Protein AF-A0A1I8JSN0-F1 (afdb_monomer)

Radius of gyration: 20.64 Å; Cα contacts (8 Å, |Δi|>4): 142; chains: 1; bounding box: 60×30×46 Å

Solvent-accessible surface area (backbone atoms only — not comparable to full-atom values): 6628 Å² total; per-residue (Å²): 122,76,68,64,58,55,55,52,52,54,52,51,54,56,58,56,60,66,69,67,72,62,84,81,68,50,56,101,58,34,39,61,30,31,48,96,87,40,81,46,71,38,46,37,94,70,32,40,78,52,97,94,38,61,41,56,46,84,64,41,43,83,42,88,68,94,66,93,52,61,78,66,34,36,41,34,29,46,83,92,47,74,47,70,37,47,35,93,72,37,40,79,53,98,93,40,54,41,56,47,88,74,34,43,66,76,81,127

Nearest PDB structures (foldseek):
  6b08-assembly1_A  TM=3.700E-01  e=2.620E-01  Plasmodium falciparum
  8dfi-assembly1_A  TM=3.761E-01  e=4.409E-01  Plasmodium falciparum 3D7
  1gl4-assembly1_A  TM=5.465E-01  e=3.534E+00  Mus musculus

Foldseek 3Di:
DVVVVVVVVVVVVVVVVVVVVPPQDADPQWAWWQDPNDTDTWGPAQWHADPNDTDGPVLKDFDPPPDDEDPQWGFIDRPPDTDTDHDHQWTDDPNDTDRVVRIDGDDD

pLDDT: mean 83.01, std 15.46, range [42.25, 96.5]

Secondary structure (DSSP, 8-state):
-HHHHHHHHHHHHHHHHHHGGGTT---TTEEEEEETTEEEEEEPTTEEEETTEEEEGGGEEE--S-----TTEEEEEETTEEEEEEPTTEEEETTEEEEGGGSEEP--

Organism: Anopheles albimanus (NCBI:txid7167)

Structure (mmCIF, N/CA/C/O backbone):
data_AF-A0A1I8JSN0-F1
#
_entry.id   AF-A0A1I8JSN0-F1
#
loop_
_atom_site.group_PDB
_atom_site.id
_atom_site.type_symbol
_atom_site.label_atom_id
_atom_site.label_alt_id
_atom_site.label_comp_id
_atom_site.label_asym_id
_atom_site.label_entity_id
_atom_site.label_seq_id
_atom_site.pdbx_PDB_ins_code
_atom_site.Cartn_x
_atom_site.Cartn_y
_atom_site.Cartn_z
_atom_site.occupancy
_atom_site.B_iso_or_equiv
_atom_site.auth_seq_id
_atom_site.auth_comp_id
_atom_site.auth_asym_id
_atom_site.auth_atom_id
_atom_site.pdbx_PDB_model_num
ATOM 1 N N . MET A 1 1 ? -50.497 18.464 27.363 1.00 52.59 1 MET A N 1
ATOM 2 C CA . MET A 1 1 ? -49.348 19.151 26.720 1.00 52.59 1 MET A CA 1
ATOM 3 C C . MET A 1 1 ? -47.971 18.645 27.173 1.00 52.59 1 MET A C 1
ATOM 5 O O . MET A 1 1 ? -47.093 18.566 26.333 1.00 52.59 1 MET A O 1
ATOM 9 N N . ARG A 1 2 ? -47.755 18.230 28.436 1.00 53.69 2 ARG A N 1
ATOM 10 C CA . ARG A 1 2 ? -46.444 17.713 28.907 1.00 53.69 2 ARG A CA 1
ATOM 11 C C . ARG A 1 2 ? -46.051 16.320 28.379 1.00 53.69 2 ARG A C 1
ATOM 13 O O . ARG A 1 2 ? -44.872 16.018 28.278 1.00 53.69 2 ARG A O 1
ATOM 20 N N . SER A 1 3 ? -47.030 15.491 28.010 1.00 56.56 3 SER A N 1
ATOM 21 C CA . SER A 1 3 ? -46.803 14.099 27.584 1.00 56.56 3 SER A CA 1
ATOM 22 C C . SER A 1 3 ? -46.239 13.970 26.154 1.00 56.56 3 SER A C 1
ATOM 24 O O . SER A 1 3 ? -45.436 13.082 25.892 1.00 56.56 3 SER A O 1
ATOM 26 N N . LEU A 1 4 ? -46.555 14.913 25.251 1.00 56.47 4 LEU A N 1
ATOM 27 C CA . LEU A 1 4 ? -46.012 14.940 23.881 1.00 56.47 4 LEU A CA 1
ATOM 28 C C . LEU A 1 4 ? -44.515 15.285 23.825 1.00 56.47 4 LEU A C 1
ATOM 30 O O . LEU A 1 4 ? -43.820 14.827 22.926 1.00 56.47 4 LEU A O 1
ATOM 34 N N . ILE A 1 5 ? -44.019 16.055 24.797 1.00 57.84 5 ILE A N 1
ATOM 35 C CA . ILE A 1 5 ? -42.618 16.498 24.860 1.00 57.84 5 ILE A CA 1
ATOM 36 C C . ILE A 1 5 ? -41.692 15.320 25.208 1.00 57.84 5 ILE A C 1
ATOM 38 O O . ILE A 1 5 ? -40.576 15.229 24.714 1.00 57.84 5 ILE A O 1
ATOM 42 N N . ILE A 1 6 ? -42.166 14.375 26.024 1.00 58.41 6 ILE A N 1
ATOM 43 C CA . ILE A 1 6 ? -41.380 13.200 26.428 1.00 58.41 6 ILE A CA 1
ATOM 44 C C . ILE A 1 6 ? -41.248 12.213 25.258 1.00 58.41 6 ILE A C 1
ATOM 46 O O . ILE A 1 6 ? -40.173 11.657 25.037 1.00 58.41 6 ILE A O 1
ATOM 50 N N . GLY A 1 7 ? -42.316 12.044 24.469 1.00 60.81 7 GLY A N 1
ATOM 51 C CA . GLY A 1 7 ? -42.312 11.172 23.292 1.00 60.81 7 GLY A CA 1
ATOM 52 C C . GLY A 1 7 ? -41.362 11.648 22.191 1.00 60.81 7 GLY A C 1
ATOM 53 O O . GLY A 1 7 ? -40.653 10.833 21.603 1.00 60.81 7 GLY A O 1
ATOM 54 N N . THR A 1 8 ? -41.284 12.960 21.947 1.00 61.97 8 THR A N 1
ATOM 55 C CA . THR A 1 8 ? -40.361 13.527 20.951 1.00 61.97 8 THR A CA 1
ATOM 56 C C . THR A 1 8 ? -38.904 13.463 21.404 1.00 61.97 8 THR A C 1
ATOM 58 O O . THR A 1 8 ? -38.042 13.139 20.591 1.00 61.97 8 THR A O 1
ATOM 61 N N . ILE A 1 9 ? -38.616 13.682 22.692 1.00 65.12 9 ILE A N 1
ATOM 62 C CA . ILE A 1 9 ? -37.255 13.545 23.237 1.00 65.12 9 ILE A CA 1
ATOM 63 C C . ILE A 1 9 ? -36.757 12.098 23.110 1.00 65.12 9 ILE A C 1
ATOM 65 O O . ILE A 1 9 ? -35.636 11.885 22.650 1.00 65.12 9 ILE A O 1
ATOM 69 N N . LEU A 1 10 ? -37.585 11.097 23.440 1.00 62.31 10 LEU A N 1
ATOM 70 C CA . LEU A 1 10 ? -37.203 9.686 23.278 1.00 62.31 10 LEU A CA 1
ATOM 71 C C . LEU A 1 10 ? -36.919 9.323 21.811 1.00 62.31 10 LEU A C 1
ATOM 73 O O . LEU A 1 10 ? -35.937 8.640 21.527 1.00 62.31 10 LEU A O 1
ATOM 77 N N . LEU A 1 11 ? -37.746 9.803 20.879 1.00 61.12 11 LEU A N 1
ATOM 78 C CA . LEU A 1 11 ? -37.566 9.575 19.441 1.00 61.12 11 LEU A CA 1
ATOM 79 C C . LEU A 1 11 ? -36.259 10.180 18.914 1.00 61.12 11 LEU A C 1
ATOM 81 O O . LEU A 1 11 ? -35.561 9.525 18.143 1.00 61.12 11 LEU A O 1
ATOM 85 N N . VAL A 1 12 ? -35.890 11.382 19.369 1.00 64.06 12 VAL A N 1
ATOM 86 C CA . VAL A 1 12 ? -34.620 12.034 19.002 1.00 64.06 12 VAL A CA 1
ATOM 87 C C . VAL A 1 12 ? -33.416 11.260 19.550 1.00 64.06 12 VAL A C 1
ATOM 89 O O . VAL A 1 12 ? -32.444 11.059 18.824 1.00 64.06 12 VAL A O 1
ATOM 92 N N . VAL A 1 13 ? -33.480 10.756 20.787 1.00 62.84 13 VAL A N 1
ATOM 93 C CA . VAL A 1 13 ? -32.396 9.948 21.381 1.00 62.84 13 VAL A CA 1
ATOM 94 C C . VAL A 1 13 ? -32.209 8.621 20.633 1.00 62.84 13 VAL A C 1
ATOM 96 O O . VAL A 1 13 ? -31.076 8.221 20.367 1.00 62.84 13 VAL A O 1
ATOM 99 N N . ILE A 1 14 ? -33.300 7.966 20.223 1.00 62.34 14 ILE A N 1
ATOM 100 C CA . ILE A 1 14 ? -33.242 6.728 19.428 1.00 62.34 14 ILE A CA 1
ATOM 101 C C . ILE A 1 14 ? -32.669 6.998 18.027 1.00 62.34 14 ILE A C 1
ATOM 103 O O . ILE A 1 14 ? -31.843 6.221 17.548 1.00 62.34 14 ILE A O 1
ATOM 107 N N . PHE A 1 15 ? -33.047 8.110 17.386 1.00 58.28 15 PHE A N 1
ATOM 108 C CA . PHE A 1 15 ? -32.508 8.496 16.075 1.00 58.28 15 PHE A CA 1
ATOM 109 C C . PHE A 1 15 ? -31.004 8.811 16.131 1.00 58.28 15 PHE A C 1
ATOM 111 O O . PHE A 1 15 ? -30.259 8.444 15.224 1.00 58.28 15 PHE A O 1
ATOM 118 N N . LEU A 1 16 ? -30.537 9.436 17.217 1.00 56.16 16 LEU A N 1
ATOM 119 C CA . LEU A 1 16 ? -29.117 9.728 17.435 1.00 56.16 16 LEU A CA 1
ATOM 120 C C . LEU A 1 16 ? -28.289 8.481 17.780 1.00 56.16 16 LEU A C 1
ATOM 122 O O . LEU A 1 16 ? -27.101 8.449 17.483 1.00 56.16 16 LEU A O 1
ATOM 126 N N . ALA A 1 17 ? -28.877 7.432 18.360 1.00 54.34 17 ALA A N 1
ATOM 127 C CA . ALA A 1 17 ? -28.145 6.198 18.663 1.00 54.34 17 ALA A CA 1
ATOM 128 C C . ALA A 1 17 ? -27.777 5.387 17.401 1.00 54.34 17 ALA A C 1
ATOM 130 O O . ALA A 1 17 ? -26.762 4.688 17.383 1.00 54.34 17 ALA A O 1
ATOM 131 N N . GLN A 1 18 ? -28.566 5.491 16.325 1.00 53.50 18 GLN A N 1
ATOM 132 C CA . GLN A 1 18 ? -28.326 4.736 15.086 1.00 53.50 18 GLN A CA 1
ATOM 133 C C . GLN A 1 18 ? -27.206 5.331 14.219 1.00 53.50 18 GLN A C 1
ATOM 135 O O . GLN A 1 18 ? -26.572 4.604 13.454 1.00 53.50 18 GLN A O 1
ATOM 140 N N . SER A 1 19 ? -26.907 6.625 14.357 1.00 49.84 19 SER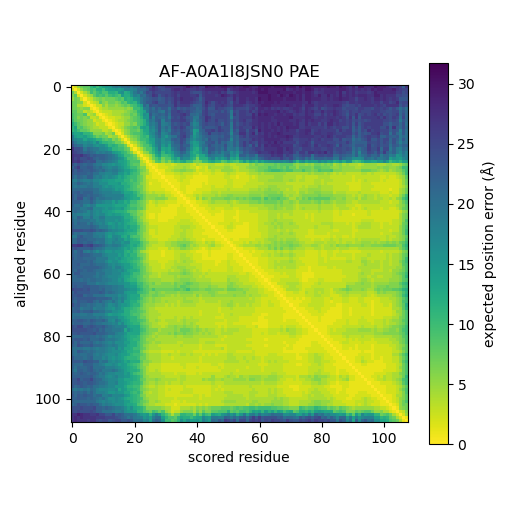 A N 1
ATOM 141 C CA . SER A 1 19 ? -25.882 7.303 13.553 1.00 49.84 19 SER A CA 1
ATOM 142 C C . SER A 1 19 ? -24.446 7.072 14.048 1.00 49.84 19 SER A C 1
ATOM 144 O O . SER A 1 19 ? -23.500 7.283 13.291 1.00 49.84 19 SER A O 1
ATOM 146 N N . VAL A 1 20 ? -24.254 6.579 15.277 1.00 53.66 20 VAL A N 1
ATOM 147 C CA . VAL A 1 20 ? -22.916 6.401 15.886 1.00 53.66 20 VAL A CA 1
ATOM 148 C C . VAL A 1 20 ? -22.258 5.062 15.501 1.00 53.66 20 VAL A C 1
ATOM 150 O O . VAL A 1 20 ? -21.056 4.875 15.675 1.00 53.66 20 VAL A O 1
ATOM 153 N N . SER A 1 21 ? -23.000 4.129 14.895 1.00 51.09 21 SER A N 1
ATOM 154 C CA . SER A 1 21 ? -22.490 2.781 14.575 1.00 51.09 21 SER A CA 1
ATOM 155 C C . SER A 1 21 ? -21.630 2.683 13.302 1.00 51.09 21 SER A C 1
ATOM 157 O O . SER A 1 21 ? -21.153 1.596 12.967 1.00 51.09 21 SER A O 1
ATOM 159 N N . CYS A 1 22 ? -21.406 3.788 12.583 1.00 54.06 22 CYS A N 1
ATOM 160 C CA . CYS A 1 22 ? -20.672 3.781 11.311 1.00 54.06 22 CYS A CA 1
ATOM 161 C C . CYS A 1 22 ? -19.168 4.063 11.441 1.00 54.06 22 CYS A C 1
ATOM 163 O O . CYS A 1 22 ? -18.446 3.889 10.463 1.00 54.06 22 CYS A O 1
ATOM 165 N N . LEU A 1 23 ? -18.669 4.464 12.617 1.00 54.59 23 LEU A N 1
ATOM 166 C CA . LEU A 1 23 ? -17.288 4.954 12.741 1.00 54.59 23 LEU A CA 1
ATOM 167 C C . LEU A 1 23 ? -16.210 3.855 12.605 1.00 54.59 23 LEU A C 1
ATOM 169 O O . LEU A 1 23 ? -15.057 4.175 12.351 1.00 54.59 23 LEU A O 1
ATOM 173 N N . ASN A 1 24 ? -16.578 2.570 12.711 1.00 59.84 24 ASN A N 1
ATOM 174 C CA . ASN A 1 24 ? -15.631 1.441 12.722 1.00 59.84 24 ASN A CA 1
ATOM 175 C C . ASN A 1 24 ? -15.928 0.349 11.678 1.00 59.84 24 ASN A C 1
ATOM 177 O O . ASN A 1 24 ? -15.432 -0.772 11.802 1.00 59.84 24 ASN A O 1
ATOM 181 N N . ARG A 1 25 ? -16.756 0.622 10.662 1.00 75.00 25 ARG A N 1
ATOM 182 C CA . ARG A 1 25 ? -17.057 -0.377 9.623 1.00 75.00 25 ARG A CA 1
ATOM 183 C C . ARG A 1 25 ? -16.205 -0.133 8.386 1.00 75.00 25 ARG A C 1
ATOM 185 O O . ARG A 1 25 ? -16.546 0.687 7.542 1.00 75.00 25 ARG A O 1
ATOM 192 N N . CYS A 1 26 ? -15.106 -0.872 8.288 1.00 87.75 26 CYS A N 1
ATOM 193 C CA . CYS A 1 26 ? -14.388 -1.018 7.029 1.00 87.75 26 CYS A CA 1
ATOM 194 C C . CYS A 1 26 ? -15.216 -1.839 6.024 1.00 87.75 26 CYS A C 1
ATOM 196 O O . CYS A 1 26 ? -16.138 -2.566 6.407 1.00 87.75 26 CYS A O 1
ATOM 198 N N . GLY A 1 27 ? -14.909 -1.713 4.731 1.00 87.38 27 GLY A N 1
ATOM 199 C CA . GLY A 1 27 ? -15.560 -2.500 3.684 1.00 87.38 27 GLY A CA 1
ATOM 200 C C . GLY A 1 27 ? -15.290 -4.006 3.811 1.00 87.38 27 GLY A C 1
ATOM 201 O O . GLY A 1 27 ? -14.383 -4.441 4.512 1.00 87.38 27 GLY A O 1
ATOM 202 N N . ALA A 1 28 ? -16.037 -4.832 3.071 1.00 86.31 28 ALA A N 1
ATOM 203 C CA . ALA A 1 28 ? -15.967 -6.300 3.163 1.00 86.31 28 ALA A CA 1
ATOM 204 C C . ALA A 1 28 ? -14.582 -6.922 2.860 1.00 86.31 28 ALA A C 1
ATOM 206 O O . ALA A 1 28 ? -14.348 -8.085 3.175 1.00 86.31 28 ALA A O 1
ATOM 207 N N . ARG A 1 29 ? -13.671 -6.173 2.224 1.00 90.69 29 ARG A N 1
ATOM 208 C CA . ARG A 1 29 ? -12.287 -6.588 1.909 1.00 90.69 29 ARG A CA 1
ATOM 209 C C . ARG A 1 29 ? -11.241 -5.712 2.587 1.00 90.69 29 ARG A C 1
ATOM 211 O O . ARG A 1 29 ? -10.097 -5.627 2.138 1.00 90.69 29 ARG A O 1
ATOM 218 N N . GLU A 1 30 ? -11.646 -5.039 3.647 1.00 93.06 30 GLU A N 1
ATOM 219 C CA . GLU A 1 30 ? -10.809 -4.138 4.408 1.00 93.06 30 GLU A CA 1
ATOM 220 C C . GLU A 1 30 ? -10.792 -4.555 5.876 1.00 93.06 30 GLU A C 1
ATOM 222 O O .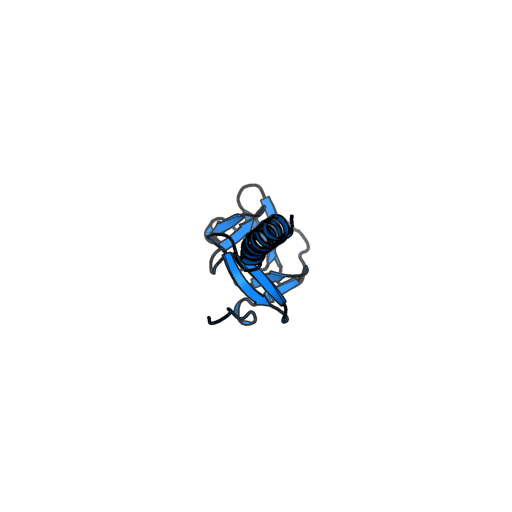 GLU A 1 30 ? -11.721 -5.174 6.389 1.00 93.06 30 GLU A O 1
ATOM 227 N N . GLU A 1 31 ? -9.720 -4.192 6.560 1.00 91.94 31 GLU A N 1
ATOM 228 C CA . GLU A 1 31 ? -9.524 -4.402 7.984 1.00 91.94 31 GLU A CA 1
ATOM 229 C C . GLU A 1 31 ? -9.128 -3.084 8.650 1.00 91.94 31 GLU A C 1
ATOM 231 O O . GLU A 1 31 ? -8.432 -2.247 8.062 1.00 91.94 31 GLU A O 1
ATOM 236 N N . LEU A 1 32 ? -9.591 -2.900 9.886 1.00 91.06 32 LEU A N 1
ATOM 237 C CA . LEU A 1 32 ? -9.245 -1.746 10.702 1.00 91.06 32 LEU A CA 1
ATOM 238 C C . LEU A 1 32 ? -7.858 -1.965 11.315 1.00 91.06 32 LEU A C 1
ATOM 240 O O . LEU A 1 32 ? -7.677 -2.850 12.155 1.00 91.06 32 LEU A O 1
ATOM 244 N N . LEU A 1 33 ? -6.886 -1.144 10.918 1.00 91.69 33 LEU A N 1
ATOM 245 C CA . LEU A 1 33 ? -5.534 -1.165 11.480 1.00 91.69 33 LEU A CA 1
ATOM 246 C C . LEU A 1 33 ? -5.166 0.195 12.063 1.00 91.69 33 LEU A C 1
ATOM 248 O O . LEU A 1 33 ? -5.625 1.238 11.605 1.00 91.69 33 LEU A O 1
ATOM 252 N N . TYR A 1 34 ? -4.278 0.166 13.049 1.00 91.56 34 TYR A N 1
ATOM 253 C CA . TYR A 1 34 ? -3.675 1.338 13.662 1.00 91.56 34 TYR A CA 1
ATOM 254 C C . TYR A 1 34 ? -2.251 1.480 13.137 1.00 91.56 34 TYR A C 1
ATOM 256 O O . TYR A 1 34 ? -1.351 0.749 13.562 1.00 91.56 34 TYR A O 1
ATOM 264 N N . CYS A 1 35 ? -2.055 2.406 12.203 1.00 89.50 35 CYS A N 1
ATOM 265 C CA . CYS A 1 35 ? -0.747 2.763 11.660 1.00 89.50 35 CYS A CA 1
ATOM 266 C C . CYS A 1 35 ? -0.350 4.134 12.219 1.00 89.50 35 CYS A C 1
ATOM 268 O O . CYS A 1 35 ? -1.153 5.063 12.218 1.00 89.50 35 CYS A O 1
ATOM 270 N N . SER A 1 36 ? 0.876 4.272 12.732 1.00 87.75 36 SER A N 1
ATOM 271 C CA . SER A 1 36 ? 1.343 5.526 13.354 1.00 87.75 36 SER A CA 1
ATOM 272 C C . SER A 1 36 ? 0.398 6.075 14.446 1.00 87.75 36 SER A C 1
ATOM 274 O O . SER A 1 36 ? 0.200 7.281 14.571 1.00 87.75 36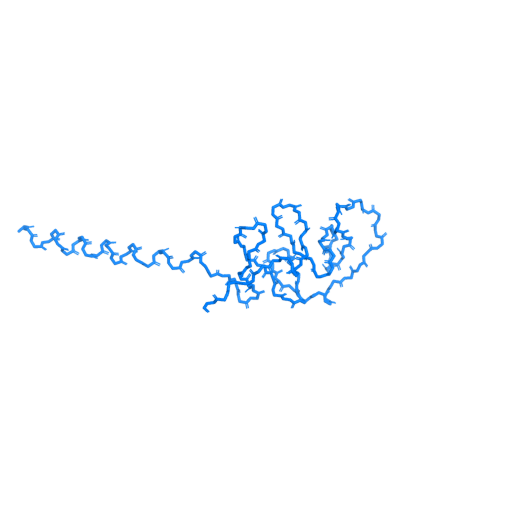 SER A O 1
ATOM 276 N N . GLY A 1 37 ? -0.234 5.182 15.217 1.00 86.06 37 GLY A N 1
ATOM 277 C CA . GLY A 1 37 ? -1.156 5.545 16.302 1.00 86.06 37 GLY A CA 1
ATOM 278 C C . GLY A 1 37 ? -2.555 5.987 15.860 1.00 86.06 37 GLY A C 1
ATOM 279 O O . GLY A 1 37 ? -3.390 6.249 16.720 1.00 86.06 37 GLY A O 1
ATOM 280 N N . SER A 1 38 ? -2.841 6.029 14.556 1.00 88.38 38 SER A N 1
ATOM 281 C CA . SER A 1 38 ? -4.144 6.441 14.024 1.00 88.38 38 SER A CA 1
ATOM 282 C C . SER A 1 38 ? -4.877 5.271 13.354 1.00 88.38 38 SER A C 1
ATOM 284 O O . SER A 1 38 ? -4.232 4.479 12.660 1.00 88.38 38 SER A O 1
ATOM 286 N N . PRO A 1 39 ? -6.203 5.139 13.548 1.00 90.00 39 PRO A N 1
ATOM 287 C CA . PRO A 1 39 ? -6.995 4.111 12.883 1.00 90.00 39 PRO A CA 1
ATOM 288 C C . PRO A 1 39 ? -7.174 4.412 11.389 1.00 90.00 39 PRO A C 1
ATOM 290 O O . PRO A 1 39 ? -7.288 5.567 10.979 1.00 90.00 39 PRO A O 1
ATOM 293 N N . GLY A 1 40 ? -7.267 3.360 10.580 1.00 89.75 40 GLY A N 1
ATOM 294 C CA . GLY A 1 40 ? -7.631 3.444 9.169 1.00 89.75 40 GLY A CA 1
ATOM 295 C C . GLY A 1 40 ? -8.113 2.104 8.614 1.00 89.75 40 GLY A C 1
ATOM 296 O O . GLY A 1 40 ? -7.803 1.047 9.165 1.00 89.75 40 GLY A O 1
ATOM 297 N N . CYS A 1 41 ? -8.868 2.155 7.516 1.00 91.25 41 CYS A N 1
ATOM 298 C CA . CYS A 1 41 ? -9.317 0.967 6.793 1.00 91.25 41 CYS A CA 1
ATOM 299 C C . CYS A 1 41 ? -8.351 0.635 5.656 1.00 91.25 41 CYS A C 1
ATOM 301 O O . CYS A 1 41 ? -8.163 1.408 4.706 1.00 91.25 41 CYS A O 1
ATOM 303 N N . PHE A 1 42 ? -7.752 -0.546 5.743 1.00 92.44 42 PHE A N 1
ATOM 304 C CA . PHE A 1 42 ? -6.745 -1.018 4.803 1.00 92.44 42 PHE A CA 1
ATOM 305 C C . PHE A 1 42 ? -7.220 -2.291 4.129 1.00 92.44 42 PHE A C 1
ATOM 307 O O . PHE A 1 42 ? -7.860 -3.121 4.760 1.00 92.44 42 PHE A O 1
ATOM 314 N N . CYS A 1 43 ? -6.883 -2.466 2.855 1.00 93.44 43 CYS A N 1
ATOM 315 C CA . CYS A 1 43 ? -7.152 -3.713 2.150 1.00 93.44 43 CYS A CA 1
ATOM 316 C C . CYS A 1 43 ? -6.510 -4.888 2.883 1.00 93.44 43 CYS A C 1
ATOM 318 O O . CYS A 1 43 ? -5.358 -4.758 3.296 1.00 93.44 43 CYS A O 1
ATOM 320 N N . VAL A 1 44 ? -7.231 -6.003 3.037 1.00 93.44 44 VAL A N 1
ATOM 321 C CA . VAL A 1 44 ? -6.735 -7.204 3.731 1.00 93.44 44 VAL A CA 1
ATOM 322 C C . VAL A 1 44 ? -5.413 -7.711 3.144 1.00 93.44 44 VAL A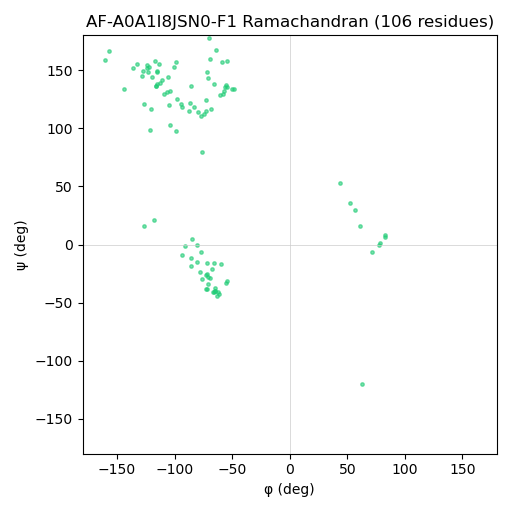 C 1
ATOM 324 O O . VAL A 1 44 ? -5.067 -7.421 1.995 1.00 93.44 44 VAL A O 1
ATOM 327 N N . LYS A 1 45 ? -4.644 -8.477 3.922 1.00 92.00 45 LYS A N 1
ATOM 328 C CA . LYS A 1 45 ? -3.354 -9.027 3.468 1.00 92.00 45 LYS A CA 1
ATOM 329 C C . LYS A 1 45 ? -3.478 -9.727 2.100 1.00 92.00 45 LYS A C 1
ATOM 331 O O . LYS A 1 45 ? -4.380 -10.534 1.897 1.00 92.00 45 LYS A O 1
ATOM 336 N N . GLY A 1 46 ? -2.539 -9.442 1.193 1.00 90.44 46 GLY A N 1
ATOM 337 C CA . GLY A 1 46 ? -2.520 -9.992 -0.169 1.00 90.44 46 GLY A CA 1
ATOM 338 C C . GLY A 1 46 ? -3.419 -9.245 -1.159 1.00 90.44 46 GLY A C 1
ATOM 339 O O . GLY A 1 46 ? -3.603 -9.702 -2.287 1.00 90.44 46 GLY A O 1
ATOM 340 N N . THR A 1 47 ? -3.985 -8.104 -0.755 1.00 92.31 47 THR A N 1
ATOM 341 C CA . THR A 1 47 ? -4.764 -7.222 -1.626 1.00 92.31 47 THR A CA 1
ATOM 342 C C . THR A 1 47 ? -4.253 -5.783 -1.558 1.00 92.31 47 THR A C 1
ATOM 344 O O . THR A 1 47 ? -3.746 -5.335 -0.529 1.00 92.31 47 THR A O 1
ATOM 347 N N . VAL A 1 48 ? -4.396 -5.048 -2.660 1.00 90.00 48 VAL A N 1
ATOM 348 C CA . VAL A 1 48 ? -3.963 -3.651 -2.822 1.00 90.00 48 VAL A CA 1
ATOM 349 C C . VAL A 1 48 ? -5.134 -2.766 -3.227 1.00 90.00 48 VAL A C 1
ATOM 351 O O . VAL A 1 48 ? -6.054 -3.210 -3.915 1.00 90.00 48 VAL A O 1
ATOM 354 N N . ARG A 1 49 ? -5.102 -1.497 -2.800 1.00 90.62 49 ARG A N 1
ATOM 355 C CA . ARG A 1 49 ? -6.142 -0.515 -3.130 1.00 90.62 49 ARG A CA 1
ATOM 356 C C . ARG A 1 49 ? -5.879 0.102 -4.504 1.00 90.62 49 ARG A C 1
ATOM 358 O O . ARG A 1 49 ? -4.874 0.791 -4.687 1.00 90.62 49 ARG A O 1
ATOM 365 N N . ILE A 1 50 ? -6.817 -0.092 -5.425 1.00 89.44 50 ILE A N 1
ATOM 366 C CA . ILE A 1 50 ? -6.844 0.470 -6.779 1.00 89.44 50 ILE A CA 1
ATOM 367 C C . ILE A 1 50 ? -8.184 1.177 -6.965 1.00 89.44 50 ILE A C 1
ATOM 369 O O . ILE A 1 50 ? -9.220 0.536 -6.821 1.00 89.44 50 ILE A O 1
ATOM 373 N N . GLN A 1 51 ? -8.184 2.482 -7.264 1.00 86.62 51 GLN A N 1
ATOM 374 C CA . GLN A 1 51 ? -9.418 3.257 -7.501 1.00 86.62 51 GLN A CA 1
ATOM 375 C C . GLN A 1 51 ? -10.528 2.948 -6.473 1.00 86.62 51 GLN A C 1
ATOM 377 O O . GLN A 1 51 ? -11.641 2.572 -6.830 1.00 86.62 51 GLN A O 1
ATOM 382 N N . GLN A 1 52 ? -10.199 3.049 -5.181 1.00 85.69 52 GLN A N 1
ATOM 383 C CA . GLN A 1 52 ? -11.078 2.747 -4.036 1.00 85.69 52 GLN A CA 1
ATOM 384 C C . GLN A 1 52 ? -11.414 1.271 -3.772 1.00 85.69 52 GLN A C 1
ATOM 386 O O . GLN A 1 52 ? -11.965 0.977 -2.715 1.00 85.69 52 GLN A O 1
ATOM 391 N N . HIS A 1 53 ? -11.025 0.336 -4.636 1.00 90.56 53 HIS A N 1
ATOM 392 C CA . HIS A 1 53 ? -11.326 -1.088 -4.483 1.00 90.56 53 HIS A CA 1
ATOM 393 C C . HIS A 1 53 ? -10.099 -1.889 -4.054 1.00 90.56 53 HIS A C 1
ATOM 395 O O . HIS A 1 53 ? -8.986 -1.635 -4.509 1.00 90.56 53 HIS A O 1
ATOM 401 N N . CYS A 1 54 ? -10.302 -2.900 -3.211 1.00 93.25 54 CYS A N 1
ATOM 402 C CA . CYS A 1 54 ? -9.263 -3.870 -2.876 1.00 93.25 54 CYS A CA 1
ATOM 403 C C . CYS A 1 54 ? -9.265 -5.014 -3.894 1.00 93.25 54 CYS A C 1
ATOM 405 O O . CYS A 1 54 ? -10.230 -5.788 -3.978 1.00 93.25 54 CYS A O 1
ATOM 407 N N . VAL A 1 55 ? -8.178 -5.125 -4.654 1.00 92.31 55 VAL A N 1
ATOM 408 C CA . VAL A 1 55 ? -7.953 -6.191 -5.639 1.00 92.31 55 VAL A CA 1
ATOM 409 C C . VAL A 1 55 ? -6.786 -7.077 -5.197 1.00 92.31 55 VAL A C 1
ATOM 411 O O . VAL A 1 55 ? -5.928 -6.605 -4.452 1.00 92.31 55 VAL A O 1
ATOM 414 N N . PRO A 1 56 ? -6.718 -8.347 -5.628 1.00 92.94 56 PRO A N 1
ATOM 415 C CA . PRO A 1 56 ? -5.576 -9.211 -5.334 1.00 92.94 56 PRO A CA 1
ATOM 416 C C . PRO A 1 56 ? -4.254 -8.588 -5.792 1.00 92.94 56 PRO A C 1
ATOM 418 O O . PRO A 1 56 ? -4.177 -8.069 -6.903 1.00 92.94 56 PRO A O 1
ATOM 421 N N . GLU A 1 57 ? -3.201 -8.681 -4.976 1.00 90.62 57 GLU A N 1
ATOM 422 C CA . GLU A 1 57 ? -1.848 -8.236 -5.357 1.00 90.62 57 GLU A CA 1
ATOM 423 C C . GLU A 1 57 ? -1.372 -8.898 -6.658 1.00 90.62 57 GLU A C 1
ATOM 425 O O . GLU A 1 57 ? -0.703 -8.260 -7.465 1.00 90.62 57 GLU A O 1
ATOM 430 N N . SER A 1 58 ? -1.787 -10.144 -6.907 1.00 91.31 58 SER A N 1
ATOM 431 C CA . SER A 1 58 ? -1.497 -10.890 -8.136 1.00 91.31 58 SER A CA 1
ATOM 432 C C . SER A 1 58 ? -2.145 -10.317 -9.400 1.00 91.31 58 SER A C 1
ATOM 434 O O . SER A 1 58 ? -1.727 -10.664 -10.501 1.00 91.31 58 SER A O 1
ATOM 436 N N . ALA A 1 59 ? -3.145 -9.438 -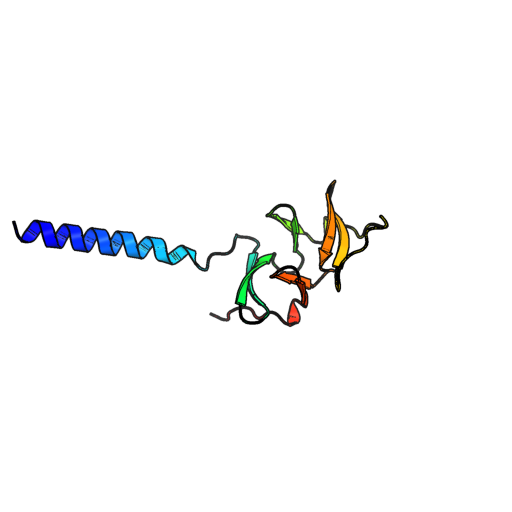9.273 1.00 92.88 59 ALA A N 1
ATOM 437 C CA . ALA A 1 59 ? -3.728 -8.719 -10.408 1.00 92.88 59 ALA A CA 1
ATOM 438 C C . ALA A 1 59 ? -2.842 -7.551 -10.884 1.00 92.88 59 ALA A C 1
ATOM 440 O O . ALA A 1 59 ? -3.138 -6.915 -11.899 1.00 92.88 59 ALA A O 1
ATOM 441 N N . CYS A 1 60 ? -1.770 -7.259 -10.147 1.00 93.00 60 CYS A N 1
ATOM 442 C CA . CYS A 1 60 ? -0.812 -6.210 -10.439 1.00 93.00 60 CYS A CA 1
ATOM 443 C C . CYS A 1 60 ? 0.564 -6.807 -10.742 1.00 93.00 60 CYS A C 1
ATOM 445 O O . CYS A 1 60 ? 0.964 -7.826 -10.182 1.00 93.00 60 CYS A O 1
ATOM 447 N N . ARG A 1 61 ? 1.328 -6.124 -11.592 1.00 94.38 61 ARG A N 1
ATOM 448 C CA . ARG A 1 61 ? 2.732 -6.441 -11.877 1.00 94.38 61 ARG A CA 1
ATOM 449 C C . ARG A 1 61 ? 3.615 -5.233 -11.616 1.00 94.38 61 ARG A C 1
ATOM 451 O O . ARG A 1 61 ? 3.160 -4.097 -11.740 1.00 94.38 61 ARG A O 1
ATOM 458 N N . ILE A 1 62 ? 4.876 -5.474 -11.272 1.00 93.75 62 ILE A N 1
ATOM 459 C CA . ILE A 1 62 ? 5.883 -4.411 -11.294 1.00 93.75 62 ILE A CA 1
ATOM 460 C C . ILE A 1 62 ? 6.084 -3.987 -12.750 1.00 93.75 62 ILE A C 1
ATOM 462 O O . ILE A 1 62 ? 6.062 -4.824 -13.652 1.00 93.75 62 ILE A O 1
ATOM 466 N N . SER A 1 63 ? 6.184 -2.683 -12.970 1.00 95.19 63 SER A N 1
ATOM 467 C CA . SER A 1 63 ? 6.314 -2.078 -14.289 1.00 95.19 63 SER A CA 1
ATOM 468 C C . SER A 1 63 ? 7.668 -1.391 -14.409 1.00 95.19 63 SER A C 1
ATOM 470 O O . SER A 1 63 ? 8.073 -0.677 -13.497 1.00 95.19 63 SER A O 1
ATOM 472 N N . ASP A 1 64 ? 8.319 -1.550 -15.559 1.00 94.25 64 ASP A N 1
ATOM 473 C CA . ASP A 1 64 ? 9.641 -0.969 -15.843 1.00 94.25 64 ASP A CA 1
ATOM 474 C C . ASP A 1 64 ? 9.569 0.478 -16.359 1.00 94.25 64 ASP A C 1
ATOM 476 O O . ASP A 1 64 ? 10.578 1.070 -16.738 1.00 94.25 64 ASP A O 1
ATOM 480 N N . VAL A 1 65 ? 8.366 1.063 -16.402 1.00 94.25 65 VAL A N 1
ATOM 481 C CA . VAL A 1 65 ? 8.184 2.469 -16.781 1.00 94.25 65 VAL A CA 1
ATOM 482 C C . VAL A 1 65 ? 8.995 3.357 -15.824 1.00 94.25 65 VAL A C 1
ATOM 484 O O . VAL A 1 65 ? 8.838 3.229 -14.607 1.00 94.25 65 VAL A O 1
ATOM 487 N N . PRO A 1 66 ? 9.822 4.284 -16.343 1.00 92.56 66 PRO A N 1
ATOM 488 C CA . PRO A 1 66 ? 10.700 5.116 -15.530 1.00 92.56 66 PRO A CA 1
ATOM 489 C C . PRO A 1 66 ? 9.905 6.228 -14.833 1.00 92.56 66 PRO A C 1
ATOM 491 O O . PRO A 1 66 ? 9.875 7.374 -15.278 1.00 92.56 66 PRO A O 1
ATOM 494 N N . ILE A 1 67 ? 9.240 5.884 -13.731 1.00 95.50 67 ILE A N 1
ATOM 495 C CA . ILE A 1 67 ? 8.577 6.832 -12.832 1.00 95.50 67 ILE A CA 1
ATOM 496 C C . ILE A 1 67 ? 9.377 6.883 -11.535 1.00 95.50 67 ILE A C 1
ATOM 498 O O . ILE A 1 67 ? 9.679 5.851 -10.937 1.00 95.50 67 ILE A O 1
ATOM 502 N N . ASN A 1 68 ? 9.714 8.092 -11.089 1.00 95.56 68 ASN A N 1
ATOM 503 C CA . ASN A 1 68 ? 10.374 8.282 -9.806 1.00 95.56 68 ASN A CA 1
ATOM 504 C C . ASN A 1 68 ? 9.341 8.157 -8.677 1.00 95.56 68 ASN A C 1
ATOM 506 O O . ASN A 1 68 ? 8.460 9.009 -8.551 1.00 95.56 68 ASN A O 1
ATOM 510 N N . CYS A 1 69 ? 9.430 7.088 -7.888 1.00 95.81 69 CYS A N 1
ATOM 511 C CA . CYS A 1 69 ? 8.520 6.826 -6.777 1.00 95.81 69 CYS A CA 1
ATOM 512 C C . CYS A 1 69 ? 9.114 7.243 -5.430 1.00 95.81 69 CYS A C 1
ATOM 514 O O . CYS A 1 69 ? 10.332 7.336 -5.267 1.00 95.81 69 CYS A O 1
ATOM 516 N N . GLY A 1 70 ? 8.243 7.486 -4.449 1.00 95.44 70 GLY A N 1
ATOM 517 C CA . GLY A 1 70 ? 8.661 7.813 -3.096 1.00 95.44 70 GLY A CA 1
ATOM 518 C C . GLY A 1 70 ? 9.292 6.627 -2.350 1.00 95.44 70 GLY A C 1
ATOM 519 O O . GLY A 1 70 ? 9.358 5.497 -2.846 1.00 95.44 70 GLY A O 1
ATOM 520 N N . PRO A 1 71 ? 9.750 6.850 -1.109 1.00 95.81 71 PRO A N 1
ATOM 521 C CA . PRO A 1 71 ? 10.308 5.790 -0.278 1.00 95.81 71 PRO A CA 1
ATOM 522 C C . PRO A 1 71 ? 9.323 4.630 -0.066 1.00 95.81 71 PRO A C 1
ATOM 524 O O . PRO A 1 71 ? 8.179 4.837 0.335 1.00 95.81 71 PRO A O 1
ATOM 527 N N . ASN A 1 72 ? 9.800 3.395 -0.257 1.00 95.31 72 ASN A N 1
ATOM 528 C CA . ASN A 1 72 ? 9.006 2.158 -0.168 1.00 95.31 72 ASN A CA 1
ATOM 529 C C . ASN A 1 72 ? 7.845 2.058 -1.175 1.00 95.31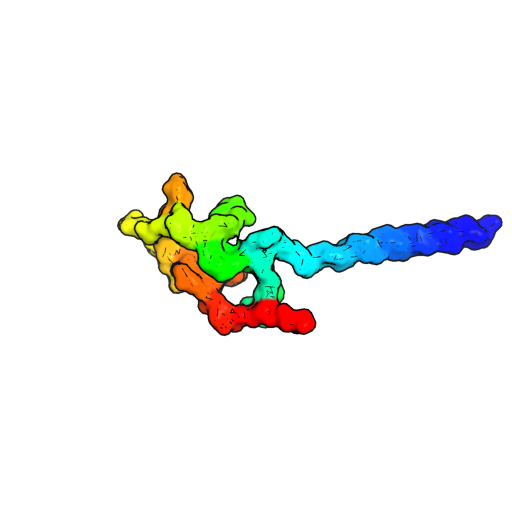 72 ASN A C 1
ATOM 531 O O . ASN A 1 72 ? 6.976 1.193 -1.017 1.00 95.31 72 ASN A O 1
ATOM 535 N N . GLU A 1 73 ? 7.850 2.887 -2.215 1.00 95.94 73 GLU A N 1
ATOM 536 C CA . GLU A 1 73 ? 6.954 2.768 -3.356 1.00 95.94 73 GLU A CA 1
ATOM 537 C C . GLU A 1 73 ? 7.665 2.116 -4.549 1.00 95.94 73 GLU A C 1
ATOM 539 O O . GLU A 1 73 ? 8.883 2.188 -4.698 1.00 95.94 73 GLU A O 1
ATOM 544 N N . VAL A 1 74 ? 6.888 1.452 -5.396 1.00 95.31 74 VAL A N 1
ATOM 545 C CA . VAL A 1 74 ? 7.318 0.837 -6.653 1.00 95.31 74 VAL A CA 1
ATOM 546 C C . VAL A 1 74 ? 6.290 1.152 -7.732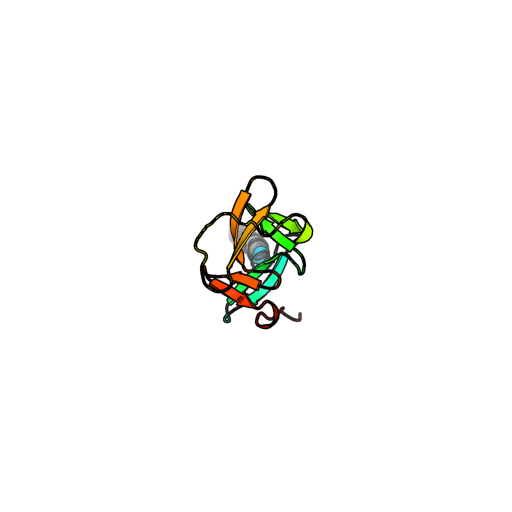 1.00 95.31 74 VAL A C 1
ATOM 548 O O . VAL A 1 74 ? 5.103 1.337 -7.441 1.00 95.31 74 VAL A O 1
ATOM 551 N N . VAL A 1 75 ? 6.735 1.203 -8.986 1.00 96.50 75 VAL A N 1
ATOM 552 C CA . VAL A 1 75 ? 5.835 1.380 -10.126 1.00 96.50 75 VAL A CA 1
ATOM 553 C C . VAL A 1 75 ? 5.070 0.080 -10.332 1.00 96.50 75 VAL A C 1
ATOM 555 O O . VAL A 1 75 ? 5.656 -0.957 -10.649 1.00 96.50 75 VAL A O 1
ATOM 558 N N . GLN A 1 76 ? 3.755 0.123 -10.135 1.00 94.75 76 GLN A N 1
ATOM 559 C CA . GLN A 1 76 ? 2.889 -1.031 -10.353 1.00 94.75 76 GLN A CA 1
ATOM 560 C C . GLN A 1 76 ? 1.906 -0.750 -11.478 1.00 94.75 76 GLN A C 1
ATOM 562 O O . GLN A 1 76 ? 1.280 0.310 -11.523 1.00 94.75 76 GLN A O 1
ATOM 567 N N . GLN A 1 77 ? 1.734 -1.743 -12.347 1.00 95.06 77 GLN A N 1
ATOM 568 C CA . GLN A 1 77 ? 0.679 -1.776 -13.342 1.00 95.06 77 GLN A CA 1
ATOM 569 C C . GLN A 1 77 ? -0.411 -2.759 -12.913 1.00 95.06 77 GLN A C 1
ATOM 571 O O . GLN A 1 77 ? -0.159 -3.957 -12.787 1.00 95.06 77 GLN A O 1
ATOM 576 N N . CYS A 1 78 ? -1.630 -2.254 -12.747 1.00 92.62 78 CYS A N 1
ATOM 577 C CA . CYS A 1 78 ? -2.826 -3.036 -12.445 1.00 92.62 78 CYS A CA 1
ATOM 578 C C . CYS A 1 78 ? -3.850 -2.780 -13.561 1.00 92.62 78 CYS A C 1
ATOM 580 O O . CYS A 1 78 ? -4.498 -1.731 -13.597 1.00 92.62 78 CYS A O 1
ATOM 582 N N . GLY A 1 79 ? -3.942 -3.693 -14.533 1.00 90.75 79 GLY A N 1
ATOM 583 C CA . GLY A 1 79 ? -4.683 -3.450 -15.776 1.00 90.75 79 GLY A CA 1
ATOM 584 C C . GLY A 1 79 ? -4.086 -2.286 -16.583 1.00 90.75 79 GLY A C 1
ATOM 585 O O . GLY A 1 79 ? -2.915 -2.324 -16.965 1.00 90.75 79 GLY A O 1
ATOM 586 N N . HIS A 1 80 ? -4.880 -1.240 -16.826 1.00 91.75 80 HIS A N 1
ATOM 587 C CA . HIS A 1 80 ? -4.449 -0.024 -17.536 1.00 91.75 80 HIS A CA 1
ATOM 588 C C . HIS A 1 80 ? -3.908 1.079 -16.612 1.00 91.75 80 HIS A C 1
ATOM 590 O O . HIS A 1 80 ? -3.498 2.133 -17.091 1.00 91.75 80 HIS A O 1
ATOM 596 N N . ILE A 1 81 ? -3.909 0.859 -15.296 1.00 92.31 81 ILE A N 1
ATOM 597 C CA . ILE A 1 81 ? -3.487 1.856 -14.309 1.00 92.31 81 ILE A CA 1
ATOM 598 C C . ILE A 1 81 ? -2.015 1.622 -13.983 1.00 92.31 81 ILE A C 1
ATOM 600 O O . ILE A 1 81 ? -1.665 0.544 -13.501 1.00 92.31 81 ILE A O 1
ATOM 604 N N . ILE A 1 82 ? -1.177 2.631 -14.219 1.00 94.44 82 ILE A N 1
ATOM 605 C CA . ILE A 1 82 ? 0.256 2.631 -13.901 1.00 94.44 82 ILE A CA 1
ATOM 606 C C . ILE A 1 82 ? 0.515 3.792 -12.943 1.00 94.44 82 ILE A C 1
ATOM 608 O O . ILE A 1 82 ? 0.308 4.946 -13.306 1.00 94.44 82 ILE A O 1
ATOM 612 N N . GLU A 1 83 ? 0.942 3.496 -11.718 1.00 93.81 83 GLU A N 1
ATOM 613 C CA . GLU A 1 83 ? 1.253 4.522 -10.714 1.00 93.81 83 GLU A CA 1
ATOM 614 C C . GLU A 1 83 ? 2.218 3.997 -9.643 1.00 93.81 83 GLU A C 1
ATOM 616 O O . GLU A 1 83 ? 2.441 2.788 -9.515 1.00 93.81 83 GLU A O 1
ATOM 621 N N . CYS A 1 84 ? 2.783 4.917 -8.859 1.00 94.88 84 CYS A N 1
ATOM 622 C CA . CYS A 1 84 ? 3.566 4.579 -7.678 1.00 94.88 84 CYS A CA 1
ATOM 623 C C . CYS A 1 84 ? 2.648 4.092 -6.557 1.00 94.88 84 CYS A C 1
ATOM 625 O O . CYS A 1 84 ? 1.718 4.782 -6.124 1.00 94.88 84 CYS A O 1
ATOM 627 N N . ARG A 1 85 ? 2.933 2.890 -6.064 1.00 93.19 85 ARG A N 1
ATOM 628 C CA . ARG A 1 85 ? 2.223 2.271 -4.948 1.00 93.19 85 ARG A CA 1
ATOM 629 C C . ARG A 1 85 ? 3.209 1.718 -3.945 1.00 93.19 85 ARG A C 1
ATOM 631 O O . ARG A 1 85 ? 4.324 1.361 -4.305 1.00 93.19 85 ARG A O 1
ATOM 638 N N . CYS A 1 86 ? 2.777 1.594 -2.695 1.00 93.69 86 CYS A N 1
ATOM 639 C CA . CYS A 1 86 ? 3.569 0.902 -1.692 1.00 93.69 86 CYS A CA 1
ATOM 640 C C . CYS A 1 86 ? 3.919 -0.509 -2.180 1.00 93.69 86 CYS A C 1
ATOM 642 O O . CYS A 1 86 ? 3.063 -1.219 -2.711 1.00 93.69 86 CYS A O 1
ATOM 644 N N . ARG A 1 87 ? 5.179 -0.910 -2.004 1.00 92.88 87 ARG A N 1
ATOM 645 C CA . ARG A 1 87 ? 5.643 -2.253 -2.375 1.00 92.88 87 ARG A CA 1
ATOM 646 C C . ARG A 1 87 ? 4.848 -3.349 -1.640 1.00 92.88 87 ARG A C 1
ATOM 648 O O . ARG A 1 87 ? 4.316 -3.078 -0.562 1.00 92.88 87 ARG A O 1
ATOM 655 N N . PRO A 1 88 ? 4.786 -4.586 -2.167 1.00 90.19 88 PRO A N 1
ATOM 656 C CA . PRO A 1 88 ? 4.047 -5.677 -1.529 1.00 90.19 88 PRO A CA 1
ATOM 657 C C . PRO A 1 88 ? 4.358 -5.813 -0.031 1.00 90.19 88 PRO A C 1
ATOM 659 O O . PRO A 1 88 ? 5.518 -5.745 0.388 1.00 90.19 88 PRO A O 1
ATOM 662 N N . GLY A 1 89 ? 3.312 -5.959 0.788 1.00 89.19 89 GLY A N 1
ATOM 663 C CA . GLY A 1 89 ? 3.425 -5.986 2.254 1.00 89.19 89 GLY A CA 1
ATOM 664 C C . GLY A 1 89 ? 3.495 -4.616 2.950 1.00 89.19 89 GLY A C 1
ATOM 665 O O . GLY A 1 89 ? 3.679 -4.572 4.169 1.00 89.19 89 GLY A O 1
ATOM 666 N N . TRP A 1 90 ? 3.327 -3.507 2.225 1.00 93.06 90 TRP A N 1
ATOM 667 C CA . TRP A 1 90 ? 3.282 -2.148 2.776 1.00 93.06 90 TRP A CA 1
ATOM 668 C C . TRP A 1 90 ? 1.908 -1.501 2.565 1.00 93.06 90 TRP A C 1
ATOM 670 O O . TRP A 1 90 ? 1.213 -1.774 1.590 1.00 93.06 90 TRP A O 1
ATOM 680 N N . LEU A 1 91 ? 1.507 -0.639 3.498 1.00 92.81 91 LEU A N 1
ATOM 681 C CA . LEU A 1 91 ? 0.204 0.023 3.541 1.00 92.81 91 LEU A CA 1
ATOM 682 C C . LEU A 1 91 ? 0.370 1.533 3.384 1.00 92.81 91 LEU A C 1
ATOM 684 O O . LEU A 1 91 ? 1.237 2.126 4.025 1.00 92.81 91 LEU A O 1
ATOM 688 N N . ARG A 1 92 ? -0.481 2.163 2.567 1.00 92.62 92 ARG A N 1
ATOM 689 C CA . ARG A 1 92 ? -0.472 3.620 2.379 1.00 92.62 92 ARG A CA 1
ATOM 690 C C . ARG A 1 92 ? -1.335 4.304 3.434 1.00 92.62 92 ARG A C 1
ATOM 692 O O . ARG A 1 92 ? -2.534 4.046 3.494 1.00 92.62 92 ARG A O 1
ATOM 699 N N . PHE A 1 93 ? -0.747 5.199 4.218 1.00 91.50 93 PHE A N 1
ATOM 700 C CA . PHE A 1 93 ? -1.439 6.004 5.224 1.00 91.50 93 PHE A CA 1
ATOM 701 C C . PHE A 1 93 ? -0.821 7.404 5.286 1.00 91.50 93 PHE A C 1
ATOM 703 O O . PHE A 1 93 ? 0.398 7.532 5.267 1.00 91.50 93 PHE A O 1
ATOM 710 N N . GLY A 1 94 ? -1.637 8.463 5.300 1.00 87.88 94 GLY A N 1
ATOM 711 C CA . GLY A 1 94 ? -1.129 9.842 5.383 1.00 87.88 94 GLY A CA 1
ATOM 712 C C . GLY A 1 94 ? -0.135 10.231 4.275 1.00 87.88 94 GLY A C 1
ATOM 713 O O . GLY A 1 94 ? 0.770 11.021 4.512 1.00 87.88 94 GLY A O 1
ATOM 714 N N . GLY A 1 95 ? -0.249 9.634 3.083 1.00 89.62 95 GLY A N 1
ATOM 715 C CA . GLY A 1 95 ? 0.689 9.862 1.975 1.00 89.62 95 GLY A CA 1
ATOM 716 C C . GLY A 1 95 ? 2.022 9.111 2.080 1.00 89.62 95 GLY A C 1
ATOM 717 O O . GLY A 1 95 ? 2.841 9.242 1.179 1.00 89.62 95 GLY A O 1
ATOM 718 N N . GLN A 1 96 ? 2.226 8.301 3.121 1.00 93.31 96 GLN A N 1
ATOM 719 C CA . GLN A 1 96 ? 3.440 7.514 3.345 1.00 93.31 96 GLN A CA 1
ATOM 720 C C . GLN A 1 96 ? 3.145 6.010 3.329 1.00 93.31 96 GLN A C 1
ATOM 722 O O . GLN A 1 96 ? 2.013 5.576 3.553 1.00 93.31 96 GLN A O 1
ATOM 727 N N . CYS A 1 97 ? 4.176 5.206 3.072 1.00 94.12 97 CYS A N 1
ATOM 728 C CA . CYS A 1 97 ? 4.097 3.751 3.136 1.00 94.12 97 CYS A CA 1
ATOM 729 C C . CYS A 1 97 ? 4.635 3.240 4.474 1.00 94.12 97 CYS A C 1
ATOM 731 O O . CYS A 1 97 ? 5.794 3.474 4.816 1.00 94.12 97 CYS A O 1
ATOM 733 N N . TYR A 1 98 ? 3.819 2.466 5.185 1.00 92.94 98 TYR A N 1
ATOM 734 C CA . TYR A 1 98 ? 4.183 1.795 6.431 1.00 92.94 98 TYR A CA 1
ATOM 735 C C . TYR A 1 98 ? 4.250 0.289 6.223 1.00 92.94 98 TYR A C 1
ATOM 737 O O . TYR A 1 98 ? 3.417 -0.292 5.526 1.00 92.94 98 TYR A O 1
ATOM 745 N N . SER A 1 99 ? 5.225 -0.367 6.849 1.00 92.81 99 SER A N 1
ATOM 746 C CA . SER A 1 99 ? 5.270 -1.827 6.856 1.00 92.81 99 SER A CA 1
ATOM 747 C C . SER A 1 99 ? 4.003 -2.351 7.522 1.00 92.81 99 SER A C 1
ATOM 749 O O . SER A 1 99 ? 3.683 -1.959 8.647 1.00 92.81 99 SER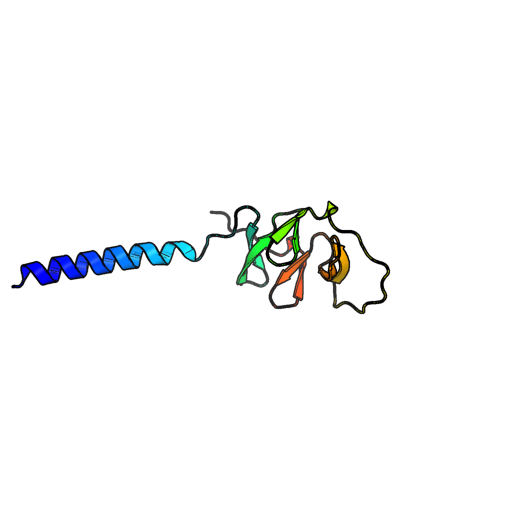 A O 1
ATOM 751 N N . ARG A 1 100 ? 3.291 -3.269 6.863 1.00 91.75 100 ARG A N 1
ATOM 752 C CA . ARG A 1 100 ? 2.068 -3.868 7.414 1.00 91.75 100 ARG A CA 1
ATOM 753 C C . ARG A 1 100 ? 2.292 -4.484 8.796 1.00 91.75 100 ARG A C 1
ATOM 755 O O . ARG A 1 100 ? 1.393 -4.440 9.623 1.00 91.75 100 ARG A O 1
ATOM 762 N N . LEU A 1 101 ? 3.494 -5.002 9.060 1.00 91.06 101 LEU A N 1
ATOM 763 C CA . LEU A 1 101 ? 3.878 -5.586 10.351 1.00 91.06 101 LEU A CA 1
ATOM 764 C C . LEU A 1 101 ? 3.958 -4.555 11.487 1.00 91.06 101 LEU A C 1
ATOM 766 O O . LEU A 1 101 ? 3.893 -4.923 12.655 1.00 91.06 101 LEU A O 1
ATOM 770 N N . THR A 1 102 ? 4.117 -3.272 11.156 1.00 91.50 102 THR A N 1
ATOM 771 C CA . THR A 1 102 ? 4.154 -2.182 12.144 1.00 91.50 102 THR A CA 1
ATOM 772 C C . THR A 1 102 ? 2.762 -1.670 12.503 1.00 91.50 102 THR A C 1
ATOM 774 O O . THR A 1 102 ? 2.590 -1.060 13.557 1.00 91.50 102 THR A O 1
ATOM 777 N N . CYS A 1 103 ? 1.760 -1.950 11.665 1.00 91.12 103 CYS A N 1
ATOM 778 C CA . CYS A 1 103 ? 0.374 -1.606 11.937 1.00 91.12 103 CYS A CA 1
ATOM 779 C C . CYS A 1 103 ? -0.296 -2.702 12.773 1.00 91.12 103 CYS A C 1
ATOM 781 O O . CYS A 1 103 ? -0.128 -3.894 12.511 1.00 91.12 103 CYS A O 1
ATOM 783 N N . ARG A 1 104 ? -1.067 -2.308 13.790 1.00 88.69 104 ARG A N 1
ATOM 784 C CA . ARG A 1 104 ? -1.726 -3.252 14.708 1.00 88.69 104 ARG A CA 1
ATOM 785 C C . ARG A 1 104 ? -3.208 -3.371 14.384 1.00 88.69 104 ARG A C 1
ATOM 787 O O . ARG A 1 104 ? -3.884 -2.354 14.260 1.00 88.69 104 ARG A O 1
ATOM 794 N N . ALA A 1 105 ? -3.715 -4.595 14.297 1.00 81.50 105 ALA A N 1
ATOM 795 C CA . ALA A 1 105 ? -5.153 -4.833 14.317 1.00 81.50 105 ALA A CA 1
ATOM 796 C C . ALA A 1 105 ? -5.698 -4.567 15.726 1.00 81.50 105 ALA A C 1
ATOM 798 O O . ALA A 1 105 ? -5.029 -4.883 16.717 1.00 81.50 105 ALA A O 1
ATOM 799 N N . GLN A 1 106 ? -6.908 -4.014 15.829 1.00 65.31 106 GLN A N 1
ATOM 800 C CA . GLN A 1 106 ? -7.614 -4.035 17.105 1.00 65.31 106 GLN A CA 1
ATOM 801 C C . GLN A 1 106 ? -7.998 -5.484 17.418 1.00 65.31 106 GLN A C 1
ATOM 803 O O . GLN A 1 106 ? -8.747 -6.109 16.670 1.00 65.31 106 GLN A O 1
ATOM 808 N N . ARG A 1 107 ? -7.451 -6.037 18.506 1.00 52.44 107 ARG A N 1
ATOM 809 C CA . ARG A 1 107 ? -8.052 -7.216 19.134 1.00 52.44 107 ARG A CA 1
ATOM 810 C C . ARG A 1 107 ? -9.293 -6.715 19.864 1.00 52.44 107 ARG A C 1
ATOM 812 O O . ARG A 1 107 ? -9.148 -5.904 20.777 1.00 52.44 107 ARG A O 1
ATOM 819 N N . GLY A 1 108 ? -10.464 -7.117 19.370 1.00 42.25 108 GLY A N 1
ATOM 820 C CA . GLY A 1 108 ? -11.717 -7.014 20.115 1.00 42.25 108 GLY A CA 1
ATOM 821 C C . GLY A 1 108 ? -11.673 -7.854 21.380 1.00 42.25 108 GLY A C 1
ATOM 822 O O . GLY A 1 108 ? -10.896 -8.838 21.399 1.00 42.25 108 GLY A O 1
#

Sequence (108 aa):
MRSLIIGTILLVVIFLAQSVSCLNRCGAREELLYCSGSPGCFCVKGTVRIQQHCVPESACRISDVPINCGPNEVVQQCGHIIECRCRPGWLRFGGQCYSRLTCRAQR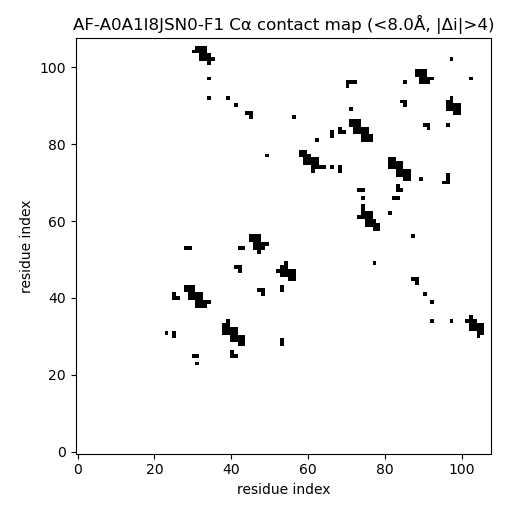G

Mean predicted aligned error: 9.97 Å